Protein AF-A0A2S8BFL8-F1 (afdb_monomer_lite)

InterPro domains:
  IPR036188 FAD/NAD(P)-binding domain superfamily [G3DSA:3.50.50.60] (1-133)

Radius of gyration: 18.12 Å; chains: 1; bounding box: 44×28×57 Å

Structure (mmCIF, N/CA/C/O backbone):
data_AF-A0A2S8BFL8-F1
#
_entry.id   AF-A0A2S8BFL8-F1
#
loop_
_atom_site.group_PDB
_atom_site.id
_atom_site.type_symbol
_atom_site.label_atom_id
_atom_site.label_alt_id
_atom_site.label_comp_id
_atom_site.label_asym_id
_atom_site.label_entity_id
_atom_site.label_seq_id
_atom_site.pdbx_PDB_ins_code
_atom_site.Cartn_x
_atom_site.Cartn_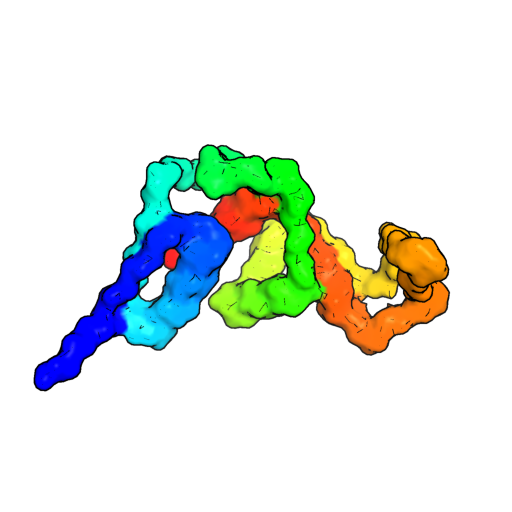y
_atom_site.Cartn_z
_atom_site.occupancy
_atom_site.B_iso_or_equiv
_atom_site.auth_seq_id
_atom_site.auth_comp_id
_atom_site.auth_asym_id
_atom_site.auth_atom_id
_atom_site.pdbx_PDB_model_num
ATOM 1 N N . MET A 1 1 ? -2.848 8.640 37.934 1.00 42.94 1 MET A N 1
ATOM 2 C CA . MET A 1 1 ? -3.805 8.110 36.942 1.00 42.94 1 MET A CA 1
ATOM 3 C C . MET A 1 1 ? -3.150 8.246 35.585 1.00 42.94 1 MET A C 1
ATOM 5 O O . MET A 1 1 ? -3.049 9.357 35.091 1.00 42.94 1 MET A O 1
ATOM 9 N N . THR A 1 2 ? -2.588 7.168 35.050 1.00 48.72 2 THR A N 1
ATOM 10 C CA . THR A 1 2 ? -2.098 7.144 33.670 1.00 48.72 2 THR A CA 1
ATOM 11 C C . THR A 1 2 ? -3.320 7.121 32.763 1.00 48.72 2 THR A C 1
ATOM 13 O O . THR A 1 2 ? -4.152 6.221 32.883 1.00 48.72 2 THR A O 1
ATOM 16 N N . GLU A 1 3 ? -3.486 8.143 31.922 1.00 59.31 3 GLU A N 1
ATOM 17 C CA . GLU A 1 3 ? -4.494 8.097 30.867 1.00 59.31 3 GLU A CA 1
ATOM 18 C C . GLU A 1 3 ? -4.270 6.822 30.060 1.00 59.31 3 GLU A C 1
ATOM 20 O O . GLU A 1 3 ? -3.169 6.508 29.609 1.00 59.31 3 GLU A O 1
ATOM 25 N N . SER A 1 4 ? -5.320 6.023 29.981 1.00 61.78 4 SER A N 1
ATOM 26 C CA . SER A 1 4 ? -5.283 4.733 29.328 1.00 61.78 4 SER A CA 1
ATOM 27 C C . SER A 1 4 ? -5.263 4.993 27.823 1.00 61.78 4 SER A C 1
ATOM 29 O O . SER A 1 4 ? -6.283 5.385 27.259 1.00 61.78 4 SER A O 1
ATOM 31 N N . HIS A 1 5 ? -4.106 4.816 27.180 1.00 73.06 5 HIS A N 1
ATOM 32 C CA . HIS A 1 5 ? -3.909 4.902 25.726 1.00 73.06 5 HIS A CA 1
ATOM 33 C C . HIS A 1 5 ? -4.655 3.754 25.001 1.00 73.06 5 HIS A C 1
ATOM 35 O O . HIS A 1 5 ? -4.056 2.900 24.361 1.00 73.06 5 HIS A O 1
ATOM 41 N N . GLN A 1 6 ? -5.982 3.684 25.147 1.00 91.56 6 GLN A N 1
ATOM 42 C CA . GLN A 1 6 ? -6.829 2.584 24.656 1.00 91.56 6 GLN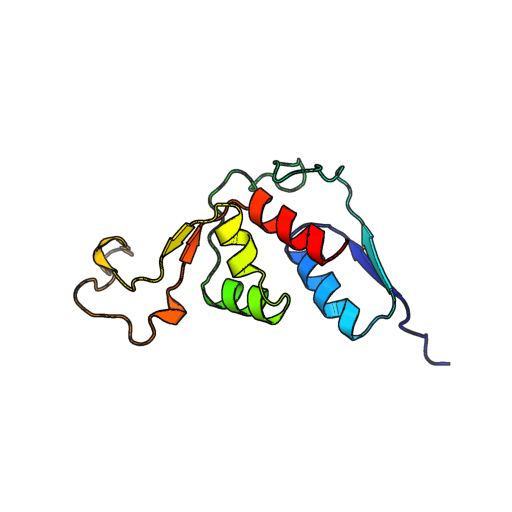 A CA 1
ATOM 43 C C . GLN A 1 6 ? -7.272 2.778 23.209 1.00 91.56 6 GLN A C 1
ATOM 45 O O . GLN A 1 6 ? -7.685 1.827 22.545 1.00 91.56 6 GLN A O 1
ATOM 50 N N . HIS A 1 7 ? -7.237 4.019 22.726 1.00 95.56 7 HIS A N 1
ATOM 51 C CA . HIS A 1 7 ? -7.811 4.388 21.443 1.00 95.56 7 HIS A CA 1
ATOM 52 C C . HIS A 1 7 ? -6.958 5.443 20.749 1.00 95.56 7 HIS A C 1
ATOM 54 O O . HIS A 1 7 ? -6.694 6.501 21.314 1.00 95.56 7 HIS A O 1
ATOM 60 N N . ALA A 1 8 ? -6.559 5.156 19.513 1.00 96.62 8 ALA A N 1
ATOM 61 C CA . ALA A 1 8 ? -5.955 6.126 18.613 1.00 96.62 8 ALA A CA 1
ATOM 62 C C . ALA A 1 8 ? -6.921 6.495 17.479 1.00 96.62 8 ALA A C 1
ATOM 64 O O . ALA A 1 8 ? -7.694 5.667 16.991 1.00 96.62 8 ALA A O 1
ATOM 65 N N . VAL A 1 9 ? -6.847 7.744 17.023 1.00 97.25 9 VAL A N 1
ATOM 66 C CA . VAL A 1 9 ? -7.606 8.238 15.870 1.00 97.25 9 VAL A CA 1
ATOM 67 C C . VAL A 1 9 ? -6.624 8.698 14.801 1.00 97.25 9 VAL A C 1
ATOM 69 O O . VAL A 1 9 ? -5.727 9.491 15.078 1.00 97.25 9 VAL A O 1
ATOM 72 N N . VAL A 1 10 ? -6.805 8.212 13.575 1.00 97.94 10 VAL A N 1
ATOM 73 C CA . VAL A 1 10 ? -6.019 8.611 12.404 1.00 97.94 10 VAL A CA 1
ATOM 74 C C . VAL A 1 10 ? -6.930 9.346 11.431 1.00 97.94 10 VAL A C 1
ATOM 76 O O . VAL A 1 10 ? -7.958 8.823 10.997 1.00 97.94 10 VAL A O 1
ATOM 79 N N . LEU A 1 11 ? -6.544 10.571 11.081 1.00 97.38 11 LEU A N 1
ATOM 80 C CA . LEU A 1 11 ? -7.273 11.406 10.133 1.00 97.38 11 LEU A CA 1
ATOM 81 C C . LEU A 1 11 ? -6.680 11.226 8.729 1.00 97.38 11 LEU A C 1
ATOM 83 O O . LEU A 1 11 ? -5.567 11.667 8.449 1.00 97.38 11 LEU A O 1
ATOM 87 N N . GLY A 1 12 ? -7.444 10.586 7.849 1.00 94.75 12 GLY A N 1
ATOM 88 C CA . GLY A 1 12 ? -7.100 10.262 6.468 1.00 94.75 12 GLY A CA 1
ATOM 89 C C . GLY A 1 12 ? -6.963 8.756 6.246 1.00 94.75 12 GLY A C 1
ATOM 90 O O . GLY A 1 12 ? -6.209 8.085 6.942 1.00 94.75 12 GLY A O 1
ATOM 91 N N . ALA A 1 13 ? -7.642 8.229 5.223 1.00 94.44 13 ALA A N 1
ATOM 92 C CA . ALA A 1 13 ? -7.571 6.819 4.820 1.00 94.44 13 ALA A CA 1
ATOM 93 C C . ALA A 1 13 ? -6.753 6.618 3.534 1.00 94.44 13 ALA A C 1
ATOM 95 O O . ALA A 1 13 ? -7.027 5.723 2.739 1.00 94.44 13 ALA A O 1
ATOM 96 N N . GLY A 1 14 ? -5.772 7.492 3.294 1.00 92.81 14 GLY A N 1
ATOM 97 C CA . GLY A 1 14 ? -4.757 7.279 2.262 1.00 92.81 14 GLY A CA 1
ATOM 98 C C . GLY A 1 14 ? -3.612 6.394 2.764 1.00 92.81 14 GLY A C 1
ATOM 99 O O . GLY A 1 14 ? -3.557 6.079 3.948 1.00 92.81 14 GLY A O 1
ATOM 100 N N . MET A 1 15 ? -2.639 6.066 1.905 1.00 93.12 15 MET A N 1
ATOM 101 C CA . MET A 1 15 ? -1.483 5.218 2.283 1.00 93.12 15 MET A CA 1
ATOM 102 C C . MET A 1 15 ? -0.833 5.567 3.627 1.00 93.12 15 MET A C 1
ATOM 104 O O . MET A 1 15 ? -0.602 4.676 4.431 1.00 93.12 15 MET A O 1
ATOM 108 N N . ALA A 1 16 ? -0.547 6.848 3.890 1.00 93.94 16 ALA A N 1
ATOM 109 C CA . ALA A 1 16 ? 0.091 7.245 5.145 1.00 93.94 16 ALA A CA 1
ATOM 110 C C . ALA A 1 16 ? -0.793 6.927 6.360 1.00 93.94 16 ALA A C 1
ATOM 112 O O . ALA A 1 16 ? -0.298 6.410 7.353 1.00 93.94 16 ALA A O 1
ATOM 113 N N . GLY A 1 17 ? -2.099 7.185 6.265 1.00 96.25 17 GLY A N 1
ATOM 114 C CA . GLY A 1 17 ? -3.041 6.895 7.342 1.00 96.25 17 GLY A CA 1
ATOM 115 C C . GLY A 1 17 ? -3.283 5.399 7.537 1.00 96.25 17 GLY A C 1
ATOM 116 O O . GLY A 1 17 ? -3.326 4.935 8.671 1.00 96.25 17 GLY A O 1
ATOM 117 N N . LEU A 1 18 ? -3.350 4.626 6.450 1.00 96.31 18 LEU A N 1
ATOM 118 C CA . LEU A 1 18 ? -3.456 3.164 6.507 1.00 96.31 18 LEU A CA 1
ATOM 119 C C . LEU A 1 18 ? -2.227 2.535 7.178 1.00 96.31 18 LEU A C 1
ATOM 121 O O . LEU A 1 18 ? -2.371 1.697 8.066 1.00 96.31 18 LEU A O 1
ATOM 125 N N . LEU A 1 19 ? -1.022 2.980 6.809 1.00 96.56 19 LEU A N 1
ATOM 126 C CA . LEU A 1 19 ? 0.221 2.505 7.423 1.00 96.56 19 LEU A CA 1
ATOM 127 C C . LEU A 1 19 ? 0.358 2.966 8.876 1.00 96.56 19 LEU A C 1
ATOM 129 O O . LEU A 1 19 ? 0.743 2.173 9.731 1.00 96.56 19 LEU A O 1
ATOM 133 N N . ALA A 1 20 ? -0.014 4.214 9.176 1.00 97.44 20 ALA A N 1
ATOM 134 C CA . ALA A 1 20 ? -0.040 4.713 10.547 1.00 97.44 20 ALA A CA 1
ATOM 135 C C . ALA A 1 20 ? -1.002 3.898 11.417 1.00 97.44 20 ALA A C 1
ATOM 137 O O . ALA A 1 20 ? -0.651 3.542 12.535 1.00 97.44 20 ALA A O 1
ATOM 138 N N . ALA A 1 21 ? -2.186 3.551 10.911 1.00 97.12 21 ALA A N 1
ATOM 139 C CA . ALA A 1 21 ? -3.132 2.733 11.655 1.00 97.12 21 ALA A CA 1
ATOM 140 C C . ALA A 1 21 ? -2.643 1.308 11.891 1.00 97.12 21 ALA A C 1
ATOM 142 O O . ALA A 1 21 ? -2.801 0.809 13.003 1.00 97.12 21 ALA A O 1
ATOM 143 N N . ARG A 1 22 ? -1.998 0.685 10.898 1.00 96.69 22 ARG A N 1
ATOM 144 C CA . ARG A 1 22 ? -1.344 -0.615 11.086 1.00 96.69 22 ARG A CA 1
ATOM 145 C C . ARG A 1 22 ? -0.236 -0.550 12.136 1.00 96.69 22 ARG A C 1
ATOM 147 O O . ARG A 1 22 ? -0.132 -1.466 12.938 1.00 96.69 22 ARG A O 1
ATOM 154 N N . ALA A 1 23 ? 0.582 0.499 12.155 1.00 96.06 23 ALA A N 1
ATOM 155 C CA . ALA A 1 23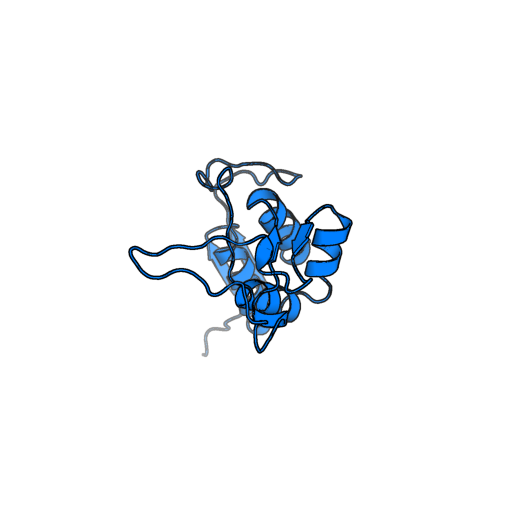 ? 1.611 0.649 13.184 1.00 96.06 23 ALA A CA 1
ATOM 156 C C . ALA A 1 23 ? 0.988 0.887 14.573 1.00 96.06 23 ALA A C 1
ATOM 158 O O . ALA A 1 23 ? 1.360 0.249 15.553 1.00 96.06 23 ALA A O 1
ATOM 159 N N . LEU A 1 24 ? -0.017 1.765 14.662 1.00 96.19 24 LEU A N 1
ATOM 160 C CA . LEU A 1 24 ? -0.704 2.074 15.917 1.00 96.19 24 LEU A CA 1
ATOM 161 C C . LEU A 1 24 ? -1.456 0.870 16.491 1.00 96.19 24 LEU A C 1
ATOM 163 O O . LEU A 1 24 ? -1.545 0.761 17.711 1.00 96.19 24 LEU A O 1
ATOM 167 N N . SER A 1 25 ? -1.954 -0.052 15.661 1.00 94.69 25 SER A N 1
ATOM 168 C CA . SER A 1 25 ? -2.662 -1.244 16.145 1.00 94.69 25 SER A CA 1
ATOM 169 C C . SER A 1 25 ? -1.781 -2.198 16.960 1.00 94.69 25 SER A C 1
ATOM 171 O O . SER A 1 25 ? -2.307 -3.081 17.625 1.00 94.69 25 SER A O 1
ATOM 173 N N . GLU A 1 26 ? -0.455 -2.036 16.935 1.00 93.81 26 GLU A N 1
ATOM 174 C CA . GLU A 1 26 ? 0.470 -2.807 17.782 1.00 93.81 26 GLU A CA 1
ATOM 175 C C . GLU A 1 26 ? 0.492 -2.310 19.232 1.00 93.81 26 GLU A C 1
ATOM 177 O O . GLU A 1 26 ? 0.860 -3.050 20.139 1.00 93.81 26 GLU A O 1
ATOM 182 N N . SER A 1 27 ? 0.108 -1.050 19.455 1.00 94.12 27 SER A N 1
ATOM 183 C CA . SER A 1 27 ? 0.151 -0.391 20.769 1.00 94.12 27 SER A CA 1
ATOM 184 C C . SER A 1 27 ? -1.233 -0.017 21.302 1.00 94.12 27 SER A C 1
ATOM 186 O O . SER A 1 27 ? -1.418 0.076 22.513 1.00 94.12 27 SER A O 1
ATOM 188 N N . TYR A 1 28 ? -2.204 0.207 20.412 1.00 95.19 28 TYR A N 1
ATOM 189 C CA . TYR A 1 28 ? -3.552 0.656 20.745 1.00 95.19 28 TYR A CA 1
ATOM 190 C C . TYR A 1 28 ? -4.576 -0.445 20.435 1.00 95.19 28 TYR A C 1
ATOM 192 O O . TYR A 1 28 ? -4.719 -0.821 19.270 1.00 95.19 28 TYR A O 1
ATOM 200 N N . PRO A 1 29 ? -5.357 -0.905 21.432 1.00 93.56 29 PRO A N 1
ATOM 201 C CA . PRO A 1 29 ? -6.415 -1.902 21.235 1.00 93.56 29 PRO A CA 1
ATOM 202 C C . PRO A 1 29 ? -7.486 -1.481 20.225 1.00 93.56 29 PRO A C 1
ATOM 204 O O . PRO A 1 29 ? -8.122 -2.323 19.594 1.00 93.56 29 PRO A O 1
ATOM 207 N N . ARG A 1 30 ? -7.709 -0.171 20.075 1.00 95.06 30 ARG A N 1
ATOM 208 C CA . ARG A 1 30 ? -8.635 0.394 19.098 1.00 95.06 30 ARG A CA 1
ATOM 209 C C . ARG A 1 30 ? -7.937 1.469 18.277 1.00 95.06 30 ARG A C 1
ATOM 211 O O . ARG A 1 30 ? -7.355 2.400 18.829 1.00 95.06 30 ARG A O 1
ATOM 218 N N . VAL A 1 31 ? -8.093 1.404 16.959 1.00 96.81 31 VAL A N 1
ATOM 219 C CA . VAL A 1 31 ? -7.700 2.479 16.041 1.00 96.81 31 VAL A CA 1
ATOM 220 C C . VAL A 1 31 ? -8.902 2.844 15.177 1.00 96.81 31 VAL A C 1
ATOM 222 O O . VAL A 1 31 ? -9.553 1.971 14.610 1.00 96.81 31 VAL A O 1
ATOM 225 N N . THR A 1 32 ? -9.237 4.130 15.091 1.00 96.38 32 THR A N 1
ATOM 226 C CA . THR A 1 32 ? -10.304 4.619 14.206 1.00 96.38 32 THR A CA 1
ATOM 227 C C . THR A 1 32 ? -9.711 5.452 13.085 1.00 96.38 32 THR A C 1
ATOM 229 O O . THR A 1 32 ? -9.077 6.475 13.335 1.00 96.38 32 THR A O 1
ATOM 232 N N . LEU A 1 33 ? -9.955 5.020 11.849 1.00 95.88 33 LEU A N 1
ATOM 233 C CA . LEU A 1 33 ? -9.656 5.786 10.647 1.00 95.88 33 LEU A CA 1
ATOM 234 C C . LEU A 1 33 ? -10.841 6.682 10.296 1.00 95.88 33 LEU A C 1
ATOM 236 O O . LEU A 1 33 ? -11.965 6.199 10.172 1.00 95.88 33 LEU A O 1
ATOM 240 N N . VAL A 1 34 ? -10.588 7.971 10.094 1.00 96.31 34 VAL A N 1
ATOM 241 C CA . VAL A 1 34 ? -11.603 8.930 9.644 1.00 96.31 34 VAL A CA 1
ATOM 242 C C . VAL A 1 34 ? -11.188 9.478 8.290 1.00 96.31 34 VAL A C 1
ATOM 244 O O . VAL A 1 34 ? -10.112 10.049 8.156 1.00 96.31 34 VAL A O 1
ATOM 247 N N . GLU A 1 35 ? -12.039 9.334 7.281 1.00 94.38 35 GLU A N 1
ATOM 248 C CA . GLU A 1 35 ? -11.809 9.870 5.941 1.00 94.38 35 GLU A CA 1
ATOM 249 C C . GLU A 1 35 ? -12.952 10.802 5.553 1.00 94.38 35 GLU A C 1
ATOM 251 O O . GLU A 1 35 ? -14.115 10.551 5.859 1.00 94.38 35 GLU A O 1
ATOM 256 N N . ARG A 1 36 ? -12.600 11.904 4.892 1.00 94.81 36 ARG A N 1
ATOM 257 C CA . ARG A 1 36 ? -13.560 12.907 4.434 1.00 94.81 36 ARG A CA 1
ATOM 258 C C . ARG A 1 36 ? -14.289 12.442 3.177 1.00 94.81 36 ARG A C 1
ATOM 260 O O . ARG A 1 36 ? -15.438 12.816 2.960 1.00 94.81 36 ARG A O 1
ATOM 267 N N . ASP A 1 37 ? -13.597 11.722 2.303 1.00 93.81 37 ASP A N 1
ATOM 268 C CA . ASP A 1 37 ? -14.195 11.196 1.081 1.00 93.81 37 ASP A CA 1
ATOM 269 C C . ASP A 1 37 ? -14.978 9.902 1.325 1.00 93.81 37 ASP A C 1
ATOM 271 O O . ASP A 1 37 ? -14.614 9.071 2.154 1.00 93.81 37 ASP A O 1
ATOM 275 N N . THR A 1 38 ? -15.998 9.669 0.499 1.00 93.06 38 THR A N 1
ATOM 276 C CA . THR A 1 38 ? -16.581 8.335 0.363 1.00 93.06 38 THR A CA 1
ATOM 277 C C . THR A 1 38 ? -15.552 7.401 -0.264 1.00 93.06 38 THR A C 1
ATOM 279 O O . THR A 1 38 ? -15.040 7.648 -1.359 1.00 93.06 38 THR A O 1
ATOM 282 N N . LEU A 1 39 ? -15.242 6.323 0.446 1.00 92.06 39 LEU A N 1
ATOM 283 C CA . LEU A 1 39 ? -14.279 5.327 0.008 1.00 92.06 39 LEU A CA 1
ATOM 284 C C . LEU A 1 39 ? -14.907 4.435 -1.080 1.00 92.06 39 LEU A C 1
ATOM 286 O O . LEU A 1 39 ? -15.945 3.824 -0.827 1.00 92.06 39 LEU A O 1
ATOM 290 N N . PRO A 1 40 ? -14.319 4.353 -2.291 1.00 92.19 40 PRO A N 1
ATOM 291 C CA . PRO A 1 40 ? -14.885 3.555 -3.378 1.00 92.19 40 PRO A CA 1
ATOM 292 C C . PRO A 1 40 ? -14.809 2.064 -3.048 1.00 92.19 40 PRO A C 1
ATOM 294 O O . PRO A 1 40 ? -13.860 1.635 -2.402 1.00 92.19 40 PRO A O 1
ATOM 297 N N . THR A 1 41 ? -15.745 1.254 -3.539 1.00 93.00 41 THR A N 1
ATOM 298 C CA . THR A 1 41 ? -15.760 -0.208 -3.320 1.00 93.00 41 THR A CA 1
ATOM 299 C C . THR A 1 41 ? -14.710 -0.972 -4.135 1.00 93.00 41 THR A C 1
ATOM 301 O O . THR A 1 41 ? -14.554 -2.171 -3.940 1.00 93.00 41 THR A O 1
ATOM 304 N N . GLY A 1 42 ? -13.970 -0.288 -5.012 1.00 94.00 42 GLY A N 1
ATOM 305 C CA . GLY A 1 42 ? -12.896 -0.849 -5.835 1.00 94.00 42 GLY A CA 1
ATOM 306 C C . GLY A 1 42 ? -11.689 0.092 -5.958 1.00 94.00 42 GLY A C 1
ATOM 307 O O . GLY A 1 42 ? -11.693 1.178 -5.363 1.00 94.00 42 GLY A O 1
ATOM 308 N N . PRO A 1 43 ? -10.666 -0.287 -6.749 1.00 93.19 43 PRO A N 1
ATOM 309 C CA . PRO A 1 43 ? -9.433 0.478 -6.958 1.00 93.19 43 PRO A CA 1
ATOM 310 C C . PRO A 1 43 ? -9.655 1.690 -7.876 1.00 93.19 43 PRO A C 1
ATOM 312 O O . PRO A 1 43 ? -9.133 1.780 -8.985 1.00 93.19 43 PRO A O 1
ATOM 315 N N . MET A 1 44 ? -10.472 2.639 -7.418 1.00 92.75 44 MET A N 1
ATOM 316 C CA . MET A 1 44 ? -10.906 3.800 -8.192 1.00 92.75 44 MET A CA 1
ATOM 317 C C . MET A 1 44 ? -10.323 5.103 -7.650 1.00 92.75 44 MET A C 1
ATOM 319 O O . MET A 1 44 ? -10.054 5.260 -6.459 1.00 92.75 44 MET A O 1
ATOM 323 N N . HIS A 1 45 ? -10.159 6.073 -8.547 1.00 91.44 45 HIS A N 1
ATOM 324 C CA . HIS A 1 45 ? -9.773 7.427 -8.174 1.00 91.44 45 HIS A CA 1
ATOM 325 C C . HIS A 1 45 ? -10.820 8.079 -7.256 1.00 91.44 45 HIS A C 1
ATOM 327 O O . HIS A 1 45 ? -12.023 7.903 -7.443 1.00 91.44 45 HIS A O 1
ATOM 333 N N . ARG A 1 46 ? -10.349 8.896 -6.308 1.00 92.38 46 ARG A N 1
ATOM 334 C CA . ARG A 1 46 ? -11.177 9.717 -5.418 1.00 92.38 46 ARG A CA 1
ATOM 335 C C . ARG A 1 46 ? -10.588 11.116 -5.265 1.00 92.38 46 ARG A C 1
ATOM 337 O O . ARG A 1 46 ? -9.377 11.304 -5.382 1.00 92.38 46 ARG A O 1
ATOM 344 N N . ARG A 1 47 ? -11.450 12.083 -4.947 1.00 91.56 47 ARG A N 1
ATOM 345 C CA . ARG A 1 47 ? -11.130 13.519 -4.873 1.00 91.56 47 ARG A CA 1
ATOM 346 C C . ARG A 1 47 ? -9.928 13.840 -3.974 1.00 91.56 47 ARG A C 1
ATOM 348 O O . ARG A 1 47 ? -9.119 14.690 -4.324 1.00 91.56 47 ARG A O 1
ATOM 355 N N . GLY A 1 48 ? -9.802 13.176 -2.830 1.00 89.31 48 GLY A N 1
ATOM 356 C CA . GLY A 1 48 ? -8.736 13.368 -1.844 1.00 89.31 48 GLY A CA 1
ATOM 357 C C . GLY A 1 48 ? -7.371 12.840 -2.275 1.00 89.31 48 GLY A C 1
ATOM 358 O O . GLY A 1 48 ? -6.392 13.071 -1.573 1.00 89.31 48 GLY A O 1
ATOM 359 N N . ILE A 1 49 ? -7.280 12.181 -3.436 1.00 88.19 49 ILE A N 1
ATOM 360 C CA . ILE A 1 49 ? -6.023 11.723 -4.037 1.00 88.19 49 ILE A CA 1
ATOM 361 C C . ILE A 1 49 ? -5.952 12.235 -5.478 1.00 88.19 49 ILE A C 1
ATOM 363 O O . ILE A 1 49 ? -6.030 11.442 -6.422 1.00 88.19 49 ILE A O 1
ATOM 367 N N . PRO A 1 50 ? -5.780 13.554 -5.684 1.00 85.06 50 PRO A N 1
ATOM 368 C CA . PRO A 1 50 ? -5.746 14.144 -7.024 1.00 85.06 50 PRO A CA 1
ATOM 369 C C . PRO A 1 50 ? -4.659 13.504 -7.902 1.00 85.06 50 PRO A C 1
ATOM 371 O O . PRO A 1 50 ? -4.884 13.240 -9.078 1.00 85.06 50 PRO A O 1
ATOM 374 N N . GLN A 1 51 ? -3.524 13.135 -7.298 1.00 83.88 51 GLN A N 1
ATOM 375 C CA . GLN A 1 51 ? -2.397 12.486 -7.977 1.00 83.88 51 GLN A CA 1
ATOM 376 C C . GLN A 1 51 ? -2.579 10.971 -8.175 1.00 83.88 51 GLN A C 1
ATOM 378 O O . GLN A 1 51 ? -1.677 10.299 -8.660 1.00 83.88 51 GLN A O 1
ATOM 383 N N . GLY A 1 52 ? -3.733 10.400 -7.816 1.00 83.94 52 GLY A N 1
ATOM 384 C CA . GLY A 1 52 ? -3.966 8.954 -7.894 1.00 83.94 52 GLY A CA 1
ATOM 385 C C . GLY A 1 52 ? -3.956 8.408 -9.324 1.00 83.94 52 GLY A C 1
ATOM 386 O O . GLY A 1 52 ? -3.794 7.212 -9.521 1.00 83.94 52 GLY A O 1
ATOM 387 N N . ARG A 1 53 ? -4.112 9.276 -10.328 1.00 84.25 53 ARG A N 1
ATOM 388 C CA . ARG A 1 53 ? -4.045 8.903 -11.749 1.00 84.25 53 ARG A CA 1
ATOM 389 C C . ARG A 1 53 ? -2.626 8.971 -12.320 1.00 84.25 53 ARG A C 1
ATOM 391 O O . ARG A 1 53 ? -2.433 8.617 -13.476 1.00 84.25 53 ARG A O 1
ATOM 398 N N . HIS A 1 54 ? -1.659 9.465 -11.550 1.00 82.75 54 HIS A N 1
ATOM 399 C CA . HIS A 1 54 ? -0.267 9.558 -11.976 1.00 82.75 54 HIS A CA 1
ATOM 400 C C . HIS A 1 54 ? 0.501 8.288 -11.615 1.00 82.75 54 HIS A C 1
ATOM 402 O O . HIS A 1 54 ? 0.056 7.486 -10.790 1.00 82.75 54 HIS A O 1
ATOM 408 N N . LEU A 1 55 ? 1.675 8.128 -12.230 1.00 79.00 55 LEU A N 1
ATOM 409 C CA . LEU A 1 55 ? 2.605 7.061 -11.885 1.00 79.00 55 LEU A CA 1
ATOM 410 C C . LEU A 1 55 ? 2.876 7.079 -10.377 1.00 79.00 55 LEU A C 1
ATOM 412 O O . LEU A 1 55 ? 3.327 8.088 -9.831 1.00 79.00 55 LEU A O 1
ATOM 416 N N . HIS A 1 56 ? 2.640 5.948 -9.718 1.00 82.81 56 HIS A N 1
ATOM 417 C CA . HIS A 1 56 ? 3.020 5.771 -8.329 1.00 82.81 56 HIS A CA 1
ATOM 418 C C . HIS A 1 56 ? 4.325 4.992 -8.252 1.00 82.81 56 HIS A C 1
ATOM 420 O O . HIS A 1 56 ? 4.329 3.768 -8.192 1.00 82.81 56 HIS A O 1
ATOM 426 N N . SER A 1 57 ? 5.439 5.719 -8.280 1.00 83.00 57 SER A N 1
ATOM 427 C CA . SER A 1 57 ? 6.738 5.109 -8.022 1.00 83.00 57 SER A CA 1
ATOM 428 C C . SER A 1 57 ? 6.943 4.975 -6.515 1.00 83.00 57 SER A C 1
ATOM 430 O O . SER A 1 57 ? 6.819 5.956 -5.776 1.00 83.00 57 SER A O 1
ATOM 432 N N . MET A 1 58 ? 7.240 3.761 -6.065 1.00 88.19 58 MET A N 1
ATOM 433 C CA . MET A 1 58 ? 7.628 3.455 -4.693 1.00 88.19 58 MET A CA 1
ATOM 434 C C . MET A 1 58 ? 8.987 2.760 -4.725 1.00 88.19 58 MET A C 1
ATOM 436 O O . MET A 1 58 ? 9.224 1.890 -5.561 1.00 88.19 58 MET A O 1
ATOM 440 N N . LEU A 1 59 ? 9.880 3.169 -3.822 1.00 89.50 59 LEU A N 1
ATOM 441 C CA . LEU A 1 59 ? 11.202 2.561 -3.684 1.00 89.50 59 LEU A CA 1
ATOM 442 C C . LEU A 1 59 ? 11.071 1.091 -3.271 1.00 89.50 59 LEU A C 1
ATOM 444 O O . LEU A 1 59 ? 10.189 0.757 -2.482 1.00 89.50 59 LEU A O 1
ATOM 448 N N . SER A 1 60 ? 11.998 0.241 -3.717 1.00 89.56 60 SER A N 1
ATOM 449 C CA . SER A 1 60 ? 12.023 -1.201 -3.421 1.00 89.56 60 SER A CA 1
ATOM 450 C C . SER A 1 60 ? 11.907 -1.499 -1.923 1.00 89.56 60 SER A C 1
ATOM 452 O O . SER A 1 60 ? 11.142 -2.369 -1.519 1.00 89.56 60 SER A O 1
ATOM 454 N N . ARG A 1 61 ? 12.577 -0.707 -1.068 1.00 91.75 61 ARG A N 1
ATOM 455 C CA . ARG A 1 61 ? 12.465 -0.857 0.393 1.00 91.75 61 ARG A CA 1
ATOM 456 C C . ARG A 1 61 ? 11.044 -0.609 0.910 1.00 91.75 61 ARG A C 1
ATOM 458 O O . ARG A 1 61 ? 10.637 -1.245 1.870 1.00 91.75 61 ARG A O 1
ATOM 465 N N . GLY A 1 62 ? 10.285 0.284 0.277 1.00 92.94 62 GLY A N 1
ATOM 466 C CA . GLY A 1 62 ? 8.879 0.510 0.614 1.00 92.94 62 GLY A CA 1
ATOM 467 C C . GLY A 1 62 ? 8.032 -0.742 0.391 1.00 92.94 62 GLY A C 1
ATOM 468 O O . GLY A 1 62 ? 7.262 -1.107 1.270 1.00 92.94 62 GLY A O 1
ATOM 469 N N . TRP A 1 63 ? 8.240 -1.445 -0.726 1.00 93.12 63 TRP A N 1
ATOM 470 C CA . TRP A 1 63 ? 7.573 -2.720 -1.009 1.00 93.12 63 TRP A CA 1
ATOM 471 C C . TRP A 1 63 ? 7.938 -3.808 0.002 1.00 93.12 63 TRP A C 1
ATOM 473 O O . TRP A 1 63 ? 7.051 -4.491 0.502 1.00 93.12 63 TRP A O 1
ATOM 483 N N . GLN A 1 64 ? 9.218 -3.915 0.366 1.00 92.81 64 GLN A N 1
ATOM 484 C CA . GLN A 1 64 ? 9.672 -4.852 1.400 1.00 92.81 64 GLN A CA 1
ATOM 485 C C . GLN A 1 64 ? 9.003 -4.570 2.753 1.00 92.81 64 GLN A C 1
ATOM 487 O O . GLN A 1 64 ? 8.520 -5.487 3.404 1.00 92.81 64 GLN A O 1
ATOM 492 N N . VAL A 1 65 ? 8.907 -3.298 3.152 1.00 94.75 65 VAL A N 1
ATOM 493 C CA . VAL A 1 65 ? 8.225 -2.909 4.398 1.00 94.75 65 VAL A CA 1
ATOM 494 C C . VAL A 1 65 ? 6.724 -3.209 4.340 1.00 94.75 65 VAL A C 1
ATOM 496 O O . VAL A 1 65 ? 6.145 -3.596 5.351 1.00 94.75 65 VAL A O 1
ATOM 499 N N . LEU A 1 66 ? 6.074 -3.056 3.182 1.00 95.56 66 LEU A N 1
ATOM 500 C CA . LEU A 1 66 ? 4.669 -3.447 3.028 1.00 95.56 66 LEU A CA 1
ATOM 501 C C . LEU A 1 66 ? 4.473 -4.950 3.243 1.00 95.56 66 LEU A C 1
ATOM 503 O O . LEU A 1 66 ? 3.537 -5.329 3.937 1.00 95.56 66 LEU A O 1
ATOM 507 N N . GLU A 1 67 ? 5.365 -5.777 2.703 1.00 95.75 67 GLU A N 1
ATOM 508 C CA . GLU A 1 67 ? 5.338 -7.229 2.900 1.00 95.75 67 GLU A CA 1
ATOM 509 C C . GLU A 1 67 ? 5.612 -7.621 4.361 1.00 95.75 67 GLU A C 1
ATOM 511 O O . GLU A 1 67 ? 4.911 -8.459 4.919 1.00 95.75 67 GLU A O 1
ATOM 516 N N . GLU A 1 68 ? 6.566 -6.955 5.024 1.00 95.69 68 GLU A N 1
ATOM 517 C CA . GLU A 1 68 ? 6.843 -7.143 6.457 1.00 95.69 68 GLU A CA 1
ATOM 518 C C . GLU A 1 68 ? 5.613 -6.793 7.325 1.00 95.69 68 GLU A C 1
ATOM 520 O O . GLU A 1 68 ? 5.276 -7.516 8.265 1.00 95.69 68 GLU A O 1
ATOM 525 N N . LEU A 1 69 ? 4.916 -5.693 7.013 1.00 95.50 69 LEU A N 1
ATOM 526 C CA . LEU A 1 69 ? 3.739 -5.237 7.767 1.00 95.50 69 LEU A CA 1
ATOM 527 C C . LEU A 1 69 ? 2.472 -6.049 7.471 1.00 95.50 69 LEU A C 1
ATOM 529 O O . LEU A 1 69 ? 1.599 -6.160 8.344 1.00 95.50 69 LEU A O 1
ATOM 533 N N . PHE A 1 70 ? 2.363 -6.579 6.253 1.00 96.19 70 PHE A N 1
ATOM 534 C CA . PHE A 1 70 ? 1.219 -7.324 5.742 1.00 96.19 70 PHE A CA 1
ATOM 535 C C . PHE A 1 70 ? 1.698 -8.566 4.970 1.00 96.19 70 PHE A C 1
ATOM 537 O O . PHE A 1 70 ? 1.718 -8.543 3.744 1.00 96.19 70 PHE A O 1
ATOM 544 N N . PRO A 1 71 ? 2.024 -9.677 5.649 1.00 96.81 71 PRO A N 1
ATOM 545 C CA . PRO A 1 71 ? 2.531 -10.875 4.979 1.00 96.81 71 PRO A CA 1
ATOM 546 C C . PRO A 1 71 ? 1.606 -11.394 3.865 1.00 96.81 71 PRO A C 1
ATOM 548 O O . PRO A 1 71 ? 0.385 -11.468 4.042 1.00 96.81 71 PRO A O 1
ATOM 551 N N . GLY A 1 72 ? 2.176 -11.742 2.713 1.00 97.06 72 GLY A N 1
ATOM 552 C CA . GLY A 1 72 ? 1.480 -12.165 1.497 1.00 97.06 72 GLY A CA 1
ATOM 553 C C . GLY A 1 72 ? 0.806 -11.023 0.733 1.00 97.06 72 GLY A C 1
ATOM 554 O O . GLY A 1 72 ? -0.132 -11.269 -0.025 1.00 97.06 72 GLY A O 1
ATOM 555 N N . PHE A 1 73 ? 1.171 -9.765 0.991 1.00 96.94 73 PHE A N 1
ATOM 556 C CA . PHE A 1 73 ? 0.558 -8.609 0.335 1.00 96.94 73 PHE A CA 1
ATOM 557 C C . PHE A 1 73 ? 1.042 -8.451 -1.098 1.00 96.94 73 PHE A C 1
ATOM 559 O O . PHE A 1 73 ? 0.227 -8.208 -1.985 1.00 96.94 73 PHE A O 1
ATOM 566 N N . LEU A 1 74 ? 2.342 -8.614 -1.342 1.00 95.62 74 LEU A N 1
ATOM 567 C CA . LEU A 1 74 ? 2.893 -8.503 -2.691 1.00 95.62 74 LEU A CA 1
ATOM 568 C C . LEU A 1 74 ? 2.343 -9.601 -3.607 1.00 95.62 74 LEU A C 1
ATOM 570 O O . LEU A 1 74 ? 1.915 -9.296 -4.718 1.00 95.62 74 LEU A O 1
ATOM 574 N N . ASP A 1 75 ? 2.253 -10.835 -3.109 1.00 96.25 75 ASP A N 1
ATOM 575 C CA . ASP A 1 75 ? 1.670 -11.960 -3.849 1.00 96.25 75 ASP A CA 1
ATOM 576 C C . ASP A 1 75 ? 0.203 -11.702 -4.223 1.00 96.25 75 ASP A C 1
ATOM 578 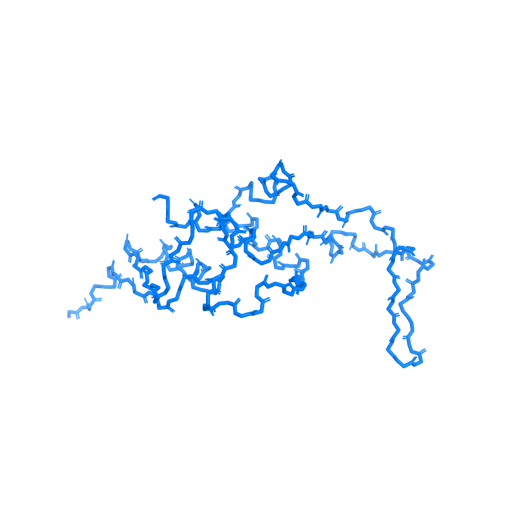O O . ASP A 1 75 ? -0.200 -11.969 -5.356 1.00 96.25 75 ASP A O 1
ATOM 582 N N . GLU A 1 76 ? -0.590 -11.126 -3.308 1.00 97.19 76 GLU A N 1
ATOM 583 C CA . GLU A 1 76 ? -1.973 -10.713 -3.592 1.00 97.19 76 GLU A CA 1
ATOM 584 C C . GLU A 1 76 ? -2.016 -9.670 -4.715 1.00 97.19 76 GLU A C 1
ATOM 586 O O . GLU A 1 76 ? -2.780 -9.821 -5.666 1.00 97.19 76 GLU A O 1
ATOM 591 N N . LEU A 1 77 ? -1.168 -8.635 -4.650 1.00 96.00 77 LEU A N 1
ATOM 592 C CA . LEU A 1 77 ? -1.129 -7.609 -5.693 1.00 96.00 77 LEU A CA 1
ATOM 593 C C . LEU A 1 77 ? -0.812 -8.208 -7.066 1.00 96.00 77 LEU A C 1
ATOM 595 O O . LEU A 1 77 ? -1.429 -7.808 -8.052 1.00 96.00 77 LEU A O 1
ATOM 599 N N . VAL A 1 78 ? 0.146 -9.137 -7.138 1.00 96.38 78 VAL A N 1
ATOM 600 C CA . VAL A 1 78 ? 0.530 -9.806 -8.389 1.00 96.38 78 VAL A CA 1
ATOM 601 C C . VAL A 1 78 ? -0.603 -10.682 -8.910 1.00 96.38 78 VAL A C 1
ATOM 603 O O . VAL A 1 78 ? -0.941 -10.593 -10.092 1.00 96.38 78 VAL A O 1
ATOM 606 N N . ALA A 1 79 ? -1.230 -11.474 -8.038 1.00 97.44 79 ALA A N 1
ATOM 607 C CA . ALA A 1 79 ? -2.378 -12.305 -8.394 1.00 97.44 79 ALA A CA 1
ATOM 608 C C . ALA A 1 79 ? -3.547 -11.473 -8.952 1.00 97.44 79 ALA A C 1
ATOM 610 O O . ALA A 1 79 ? -4.208 -11.899 -9.900 1.00 97.44 79 ALA A O 1
ATOM 611 N N . ASP A 1 80 ? -3.739 -10.261 -8.428 1.00 96.31 80 ASP A N 1
ATOM 612 C CA . ASP A 1 80 ? -4.791 -9.332 -8.846 1.00 96.31 80 ASP A CA 1
ATOM 613 C C . ASP A 1 80 ? -4.368 -8.392 -10.000 1.00 96.31 80 ASP A C 1
ATOM 615 O O . ASP A 1 80 ? -5.126 -7.507 -10.410 1.00 96.31 80 ASP A O 1
ATOM 619 N N . GLY A 1 81 ? -3.180 -8.610 -10.581 1.00 94.69 81 GLY A N 1
ATOM 620 C CA . GLY A 1 81 ? -2.764 -8.034 -11.864 1.00 94.69 81 GLY A CA 1
ATOM 621 C C . GLY A 1 81 ? -1.613 -7.025 -11.819 1.00 94.69 81 GLY A C 1
ATOM 622 O O . GLY A 1 81 ? -1.255 -6.479 -12.870 1.00 94.69 81 GLY A O 1
ATOM 623 N N . ALA A 1 82 ? -1.008 -6.766 -10.655 1.00 93.88 82 ALA A N 1
ATOM 624 C CA . ALA A 1 82 ? 0.222 -5.979 -10.582 1.00 93.88 82 ALA A CA 1
ATOM 625 C C . ALA A 1 82 ? 1.363 -6.684 -11.329 1.00 93.88 82 ALA A C 1
ATOM 627 O O . ALA A 1 82 ? 1.497 -7.904 -11.301 1.00 93.88 82 ALA A O 1
ATOM 628 N N . GLN A 1 83 ? 2.202 -5.896 -11.998 1.00 91.56 83 GLN A N 1
ATOM 629 C CA . GLN A 1 83 ? 3.374 -6.413 -12.704 1.00 91.56 83 GLN A CA 1
ATOM 630 C C . GLN A 1 83 ? 4.615 -6.232 -11.835 1.00 91.56 83 GLN A C 1
ATOM 632 O O . GLN A 1 83 ? 4.723 -5.235 -11.120 1.00 91.56 83 GLN A O 1
ATOM 637 N N . VAL A 1 84 ? 5.570 -7.154 -11.927 1.00 90.44 84 VAL A N 1
ATOM 638 C CA . VAL A 1 84 ? 6.836 -7.081 -11.187 1.00 90.44 84 VAL A CA 1
ATOM 639 C C . VAL A 1 84 ? 7.998 -7.125 -12.165 1.00 90.44 84 VAL A C 1
ATOM 641 O O . VAL A 1 84 ? 7.980 -7.878 -13.135 1.00 90.44 84 VAL A O 1
ATOM 644 N N . ILE A 1 85 ? 8.996 -6.283 -11.919 1.00 87.06 85 ILE A N 1
ATOM 645 C CA . ILE A 1 85 ? 10.299 -6.342 -12.575 1.00 87.06 85 ILE A CA 1
ATOM 646 C C . ILE A 1 85 ? 11.301 -6.786 -11.511 1.00 87.06 85 ILE A C 1
ATOM 648 O O . ILE A 1 85 ? 11.681 -5.984 -10.659 1.00 87.06 85 ILE A O 1
ATOM 652 N N . ASP A 1 86 ? 11.699 -8.054 -11.548 1.00 85.25 86 ASP A N 1
ATOM 653 C CA . ASP A 1 86 ? 12.601 -8.707 -10.588 1.00 85.25 86 ASP A CA 1
ATOM 654 C C . ASP A 1 86 ? 13.768 -9.459 -11.258 1.00 85.25 86 ASP A C 1
ATOM 656 O O . ASP A 1 86 ? 14.638 -10.006 -10.583 1.00 85.25 86 ASP A O 1
ATOM 660 N N . ASP A 1 87 ? 13.837 -9.435 -12.591 1.00 79.94 87 ASP A N 1
ATOM 661 C CA . ASP A 1 87 ? 14.832 -10.161 -13.389 1.00 79.94 87 ASP A CA 1
ATOM 662 C C . ASP A 1 87 ? 16.254 -9.565 -13.315 1.00 79.94 87 ASP A C 1
ATOM 664 O O . ASP A 1 87 ? 17.221 -10.165 -13.797 1.00 79.94 87 ASP A O 1
ATOM 668 N N . GLY A 1 88 ? 16.40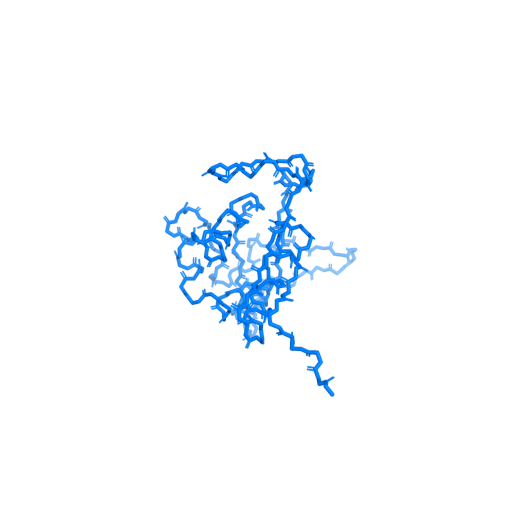1 -8.387 -12.698 1.00 76.19 88 GLY A N 1
ATOM 669 C CA . GLY A 1 88 ? 17.666 -7.658 -12.601 1.00 76.19 88 GLY A CA 1
ATOM 670 C C . GLY A 1 88 ? 18.204 -7.176 -13.955 1.00 76.19 88 GLY A C 1
ATOM 671 O O . GLY A 1 88 ? 19.359 -6.742 -14.030 1.00 76.19 88 GLY A O 1
ATOM 672 N N . ASP A 1 89 ? 17.400 -7.243 -15.022 1.00 76.56 89 ASP A N 1
ATOM 673 C CA . ASP A 1 89 ? 17.781 -6.829 -16.368 1.00 76.56 89 ASP A CA 1
ATOM 674 C C . ASP A 1 89 ? 17.683 -5.304 -16.516 1.00 76.56 89 ASP A C 1
ATOM 676 O O . ASP A 1 89 ? 16.671 -4.721 -16.917 1.00 76.56 89 ASP A O 1
ATOM 680 N N . LEU A 1 90 ? 18.799 -4.634 -16.228 1.00 74.81 90 LEU A N 1
ATOM 681 C CA . LEU A 1 90 ? 18.919 -3.184 -16.376 1.00 74.81 90 LEU A CA 1
ATOM 682 C C . LEU A 1 90 ? 18.843 -2.695 -17.830 1.00 74.81 90 LEU A C 1
ATOM 684 O O . LEU A 1 90 ? 18.795 -1.481 -18.045 1.00 74.81 90 LEU A O 1
ATOM 688 N N . SER A 1 91 ? 18.833 -3.574 -18.840 1.00 78.12 91 SER A N 1
ATOM 689 C CA . SER A 1 91 ? 18.742 -3.148 -20.244 1.00 78.12 91 SER A CA 1
ATOM 690 C C . SER A 1 91 ? 17.446 -2.381 -20.534 1.00 78.12 91 SER A C 1
ATOM 692 O O . SER A 1 91 ? 17.440 -1.469 -21.366 1.00 78.12 91 SER A O 1
ATOM 694 N N . ARG A 1 92 ? 16.381 -2.681 -19.776 1.00 75.50 92 ARG A N 1
ATOM 695 C CA . ARG A 1 92 ? 15.057 -2.046 -19.865 1.00 75.50 92 ARG A CA 1
ATOM 696 C C . ARG A 1 92 ? 14.975 -0.695 -19.156 1.00 75.50 92 ARG A C 1
ATOM 698 O O . ARG A 1 92 ? 13.994 0.025 -19.327 1.00 75.50 92 ARG A O 1
ATOM 705 N N . ILE A 1 93 ? 15.992 -0.328 -18.375 1.00 79.12 93 ILE A N 1
ATOM 706 C CA . ILE A 1 93 ? 16.008 0.892 -17.567 1.00 79.12 93 ILE A CA 1
ATOM 707 C C . ILE A 1 93 ? 17.022 1.875 -18.155 1.00 79.12 93 ILE A C 1
ATOM 709 O O . ILE A 1 93 ? 18.226 1.627 -18.187 1.00 79.12 93 ILE A O 1
ATOM 713 N N . TYR A 1 94 ? 16.540 3.038 -18.596 1.00 85.12 94 TYR A N 1
ATOM 714 C CA . TYR A 1 94 ? 17.391 4.148 -19.016 1.00 85.12 94 TYR A CA 1
ATOM 715 C C . TYR A 1 94 ? 17.216 5.334 -18.072 1.00 85.12 94 TYR A C 1
ATOM 717 O O . TYR A 1 94 ? 16.164 5.968 -18.039 1.00 85.12 94 TYR A O 1
ATOM 725 N N . VAL A 1 95 ? 18.272 5.654 -17.325 1.00 87.19 95 VAL A N 1
ATOM 726 C CA . VAL A 1 95 ? 18.324 6.838 -16.462 1.00 87.19 95 VAL A CA 1
ATOM 727 C C . VAL A 1 95 ? 19.560 7.645 -16.826 1.00 87.19 95 VAL A C 1
ATOM 729 O O . VAL A 1 95 ? 20.672 7.114 -16.865 1.00 87.19 95 VAL A O 1
ATOM 732 N N . ARG A 1 96 ? 19.365 8.940 -17.081 1.00 91.81 96 ARG A N 1
ATOM 733 C CA . ARG A 1 96 ? 20.441 9.896 -17.335 1.00 91.81 96 ARG A CA 1
ATOM 734 C C . ARG A 1 96 ? 20.187 11.185 -16.562 1.00 91.81 96 ARG A C 1
ATOM 736 O O . ARG A 1 96 ? 19.177 11.849 -16.766 1.00 91.81 96 ARG A O 1
ATOM 743 N N . LEU A 1 97 ? 21.128 11.540 -15.697 1.00 90.88 97 LEU A N 1
ATOM 744 C CA . LEU A 1 97 ? 21.146 12.758 -14.894 1.00 90.88 97 LEU A CA 1
ATOM 745 C C . LEU A 1 97 ? 22.292 13.639 -15.406 1.00 90.88 97 LEU A C 1
ATOM 747 O O . LEU A 1 97 ? 23.451 13.506 -15.004 1.00 90.88 97 LEU A O 1
ATOM 751 N N . GLY A 1 98 ? 21.980 14.498 -16.379 1.00 91.88 98 GLY A N 1
ATOM 752 C CA . GLY A 1 98 ? 22.974 15.302 -17.092 1.00 91.88 98 GLY A CA 1
ATOM 753 C C . GLY A 1 98 ? 23.996 14.429 -17.831 1.00 91.88 98 GLY A C 1
ATOM 754 O O . GLY A 1 98 ? 23.660 13.706 -18.775 1.00 91.88 98 GLY A O 1
ATOM 755 N N . ARG A 1 99 ? 25.264 14.490 -17.410 1.00 92.31 99 ARG A N 1
ATOM 756 C CA . ARG A 1 99 ? 26.344 13.665 -17.985 1.00 92.31 99 ARG A CA 1
ATOM 757 C C . ARG A 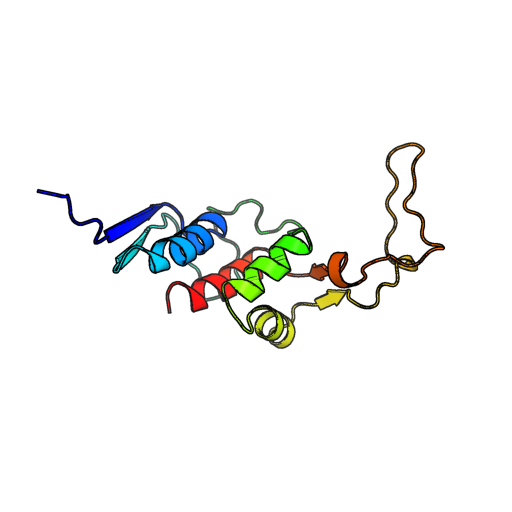1 99 ? 26.432 12.254 -17.402 1.00 92.31 99 ARG A C 1
ATOM 759 O O . ARG A 1 99 ? 27.144 11.429 -17.960 1.00 92.31 99 ARG A O 1
ATOM 766 N N . TYR A 1 100 ? 25.738 11.978 -16.302 1.00 91.00 100 TYR A N 1
ATOM 767 C CA . TYR A 1 100 ? 25.805 10.687 -15.627 1.00 91.00 100 TYR A CA 1
ATOM 768 C C . TYR A 1 100 ? 24.681 9.782 -16.126 1.00 91.00 100 TYR A C 1
ATOM 770 O O . TYR A 1 100 ? 23.511 10.150 -16.053 1.00 91.00 100 TYR A O 1
ATOM 778 N N . GLY A 1 101 ? 25.033 8.614 -16.657 1.00 88.50 101 GLY A N 1
ATOM 779 C CA . GLY A 1 101 ? 24.083 7.574 -17.049 1.00 88.50 101 GLY A CA 1
ATOM 780 C C . GLY A 1 101 ? 24.153 6.390 -16.094 1.00 88.50 101 GLY A C 1
ATOM 781 O O . GLY A 1 101 ? 25.228 6.074 -15.585 1.00 88.50 101 GLY A O 1
ATOM 782 N N . LEU A 1 102 ? 23.021 5.723 -15.873 1.00 86.06 102 LEU A N 1
ATOM 783 C CA . LEU A 1 102 ? 23.003 4.435 -15.185 1.00 86.06 102 LEU A CA 1
ATOM 784 C C . LEU A 1 102 ? 23.853 3.426 -15.969 1.00 86.06 102 LEU A C 1
ATOM 786 O O . LEU A 1 102 ? 23.692 3.277 -17.184 1.00 86.06 102 LEU A O 1
ATOM 790 N N . ASN A 1 103 ? 24.762 2.735 -15.279 1.00 82.12 103 ASN A N 1
ATOM 791 C CA . ASN A 1 103 ? 25.540 1.664 -15.889 1.00 82.12 103 ASN A CA 1
ATOM 792 C C . ASN A 1 103 ? 24.617 0.465 -16.153 1.00 82.12 103 ASN A C 1
ATOM 794 O O . ASN A 1 103 ? 24.079 -0.117 -15.219 1.00 82.12 103 ASN A O 1
ATOM 798 N N . ARG A 1 104 ? 24.448 0.107 -17.429 1.00 80.69 104 ARG A N 1
ATOM 799 C CA . ARG A 1 104 ? 23.604 -1.019 -17.875 1.00 80.69 104 ARG A CA 1
ATOM 800 C C . ARG A 1 104 ? 24.402 -2.272 -18.243 1.00 80.69 104 ARG A C 1
ATOM 802 O O . ARG A 1 104 ? 23.830 -3.259 -18.679 1.00 80.69 104 ARG A O 1
ATOM 809 N N . THR A 1 105 ? 25.728 -2.204 -18.141 1.00 77.00 105 THR A N 1
ATOM 810 C CA . THR A 1 105 ? 26.647 -3.292 -18.521 1.00 77.00 105 THR A CA 1
ATOM 811 C C . THR A 1 105 ? 27.025 -4.190 -17.350 1.00 77.00 105 THR A C 1
ATOM 813 O O . THR A 1 105 ? 27.528 -5.288 -17.564 1.00 77.00 105 THR A O 1
ATOM 816 N N . GLN A 1 106 ? 26.785 -3.738 -16.118 1.00 72.38 106 GLN A N 1
ATOM 817 C CA . GLN A 1 106 ? 27.038 -4.514 -14.910 1.00 72.38 106 GLN A CA 1
ATOM 818 C C . GLN A 1 106 ? 25.729 -4.896 -14.224 1.00 72.38 106 GLN A C 1
ATOM 820 O O . GLN A 1 106 ? 24.735 -4.177 -14.311 1.00 72.38 106 GLN A O 1
ATOM 825 N N . ARG A 1 107 ? 25.743 -6.046 -13.543 1.00 69.50 107 ARG A N 1
ATOM 826 C CA . ARG A 1 107 ? 24.630 -6.488 -12.700 1.00 69.50 107 ARG A CA 1
ATOM 827 C C . ARG A 1 107 ? 24.634 -5.717 -11.389 1.00 69.50 107 ARG A C 1
ATOM 829 O O . ARG A 1 107 ? 25.686 -5.313 -10.896 1.00 69.50 107 ARG A O 1
ATOM 836 N N . VAL A 1 108 ? 23.452 -5.548 -10.815 1.00 72.56 108 VAL A N 1
ATOM 837 C CA . VAL A 1 108 ? 23.312 -4.942 -9.491 1.00 72.56 108 VAL A CA 1
ATOM 838 C C . VAL A 1 108 ? 23.744 -5.942 -8.434 1.00 72.56 108 VAL A C 1
ATOM 840 O O . VAL A 1 108 ? 23.421 -7.123 -8.535 1.00 72.56 108 VAL A O 1
ATOM 843 N N . ALA A 1 109 ? 24.509 -5.461 -7.452 1.00 78.75 109 ALA A N 1
ATOM 844 C CA . ALA A 1 109 ? 25.059 -6.293 -6.384 1.00 78.75 109 ALA A CA 1
ATOM 845 C C . ALA A 1 109 ? 23.959 -6.999 -5.577 1.00 78.75 109 ALA A C 1
ATOM 847 O O . ALA A 1 109 ? 24.125 -8.152 -5.196 1.00 78.75 109 ALA A O 1
ATOM 848 N N . ASP A 1 110 ? 22.833 -6.313 -5.377 1.00 80.81 110 ASP A N 1
ATOM 849 C CA . ASP A 1 110 ? 21.615 -6.864 -4.795 1.00 80.81 110 ASP A CA 1
ATOM 850 C C . ASP A 1 110 ? 20.431 -6.661 -5.760 1.00 80.81 110 ASP A C 1
ATOM 852 O O . ASP A 1 110 ? 19.860 -5.567 -5.819 1.00 80.81 110 ASP A O 1
ATOM 856 N N . PRO A 1 111 ? 20.053 -7.684 -6.544 1.00 76.06 111 PRO A N 1
ATOM 857 C CA . PRO A 1 111 ? 18.876 -7.625 -7.406 1.00 76.06 111 PRO A CA 1
ATOM 858 C C . PRO A 1 111 ? 17.572 -7.374 -6.634 1.00 76.06 111 PRO A C 1
ATOM 860 O O . PRO A 1 111 ? 16.688 -6.692 -7.151 1.00 76.06 111 PRO A O 1
ATOM 863 N N . ALA A 1 112 ? 17.466 -7.839 -5.382 1.00 78.88 112 ALA A N 1
ATOM 864 C CA . ALA A 1 112 ? 16.279 -7.633 -4.553 1.00 78.88 112 ALA A CA 1
ATOM 865 C C . ALA A 1 112 ? 16.082 -6.149 -4.190 1.00 78.88 112 ALA A C 1
ATOM 867 O O . ALA A 1 112 ? 14.951 -5.686 -4.019 1.00 78.88 112 ALA A O 1
ATOM 868 N N . ALA A 1 113 ? 17.167 -5.368 -4.150 1.00 79.88 113 ALA A N 1
ATOM 869 C CA . ALA A 1 113 ? 17.115 -3.919 -3.963 1.00 79.88 113 ALA A CA 1
ATOM 870 C C . ALA A 1 113 ? 16.550 -3.161 -5.178 1.00 79.88 113 ALA A C 1
ATOM 872 O O . ALA A 1 113 ? 16.258 -1.967 -5.067 1.00 79.88 113 ALA A O 1
ATOM 873 N N . LEU A 1 114 ? 16.360 -3.819 -6.324 1.00 80.38 114 LEU A N 1
ATOM 874 C CA . LEU A 1 114 ? 15.802 -3.222 -7.540 1.00 80.38 114 LEU A CA 1
ATOM 875 C C . LEU A 1 114 ? 14.497 -3.857 -8.013 1.00 80.38 114 LEU A C 1
ATOM 877 O O . LEU A 1 114 ? 14.045 -3.533 -9.109 1.00 80.38 114 LEU A O 1
ATOM 881 N N . VAL A 1 115 ? 13.863 -4.695 -7.194 1.00 87.31 115 VAL A N 1
ATOM 882 C CA . VAL A 1 115 ? 12.534 -5.212 -7.522 1.00 87.31 115 VAL A CA 1
ATOM 883 C C . VAL A 1 115 ? 11.535 -4.057 -7.574 1.00 87.31 115 VAL A C 1
ATOM 885 O O . VAL A 1 115 ? 11.325 -3.347 -6.585 1.00 87.31 115 VAL A O 1
ATOM 888 N N . VAL A 1 116 ? 10.901 -3.875 -8.731 1.00 86.44 116 VAL A N 1
ATOM 889 C CA . VAL A 1 116 ? 9.895 -2.832 -8.953 1.00 86.44 116 VAL A CA 1
ATOM 890 C C . VAL A 1 116 ? 8.530 -3.479 -9.117 1.00 86.44 116 VAL A C 1
ATOM 892 O O . VAL A 1 116 ? 8.286 -4.163 -10.107 1.00 86.44 116 VAL A O 1
ATOM 895 N N . HIS A 1 117 ? 7.616 -3.201 -8.188 1.00 90.75 117 HIS A N 1
ATOM 896 C CA . HIS A 1 117 ? 6.203 -3.519 -8.375 1.00 90.75 117 HIS A CA 1
ATOM 897 C C . HIS A 1 117 ? 5.512 -2.342 -9.063 1.00 90.75 117 HIS A C 1
ATOM 899 O O . HIS A 1 117 ? 5.594 -1.189 -8.626 1.00 90.75 117 HIS A O 1
ATOM 905 N N . LEU A 1 118 ? 4.833 -2.639 -10.162 1.00 89.81 118 LEU A N 1
ATOM 906 C CA . LEU A 1 118 ? 4.088 -1.691 -10.968 1.00 89.81 118 LEU A CA 1
ATOM 907 C C . LEU A 1 118 ? 2.609 -1.818 -10.622 1.00 89.81 118 LEU A C 1
ATOM 909 O O . LEU A 1 118 ? 1.912 -2.729 -11.070 1.00 89.81 118 LEU A O 1
ATOM 913 N N . ALA A 1 119 ? 2.133 -0.864 -9.831 1.00 91.12 119 ALA A N 1
ATOM 914 C CA . ALA A 1 119 ? 0.741 -0.751 -9.439 1.00 91.12 119 ALA A CA 1
ATOM 915 C C . ALA A 1 119 ? 0.299 0.713 -9.471 1.00 91.12 119 ALA A C 1
ATOM 917 O O . ALA A 1 119 ? 1.066 1.631 -9.168 1.00 91.12 119 ALA A O 1
ATOM 918 N N . SER A 1 120 ? -0.969 0.945 -9.810 1.00 91.56 120 SER A N 1
ATOM 919 C CA . SER A 1 120 ? -1.551 2.277 -9.648 1.00 91.56 120 SER A CA 1
ATOM 920 C C . SER A 1 120 ? -1.760 2.585 -8.163 1.00 91.56 120 SER A C 1
ATOM 922 O O . SER A 1 120 ? -1.975 1.690 -7.343 1.00 91.56 120 SER A O 1
ATOM 924 N N . ARG A 1 121 ? -1.747 3.870 -7.797 1.00 91.88 121 ARG A N 1
ATOM 925 C CA . ARG A 1 121 ? -2.023 4.286 -6.416 1.00 91.88 121 ARG A CA 1
ATOM 926 C C . ARG A 1 121 ? -3.411 3.829 -5.913 1.00 91.88 121 ARG A C 1
ATOM 928 O O . ARG A 1 121 ? -3.462 3.340 -4.788 1.00 91.88 121 ARG A O 1
ATOM 935 N N . PRO A 1 122 ? -4.512 3.948 -6.686 1.00 93.44 122 PRO A N 1
ATOM 936 C CA . PRO A 1 122 ? -5.823 3.441 -6.281 1.00 93.44 122 PRO A CA 1
ATOM 937 C C . PRO A 1 122 ? -5.850 1.928 -6.071 1.00 93.44 122 PRO A C 1
ATOM 939 O O . PRO A 1 122 ? -6.518 1.469 -5.152 1.00 93.44 122 PRO A O 1
ATOM 942 N N . PHE A 1 123 ? -5.111 1.172 -6.889 1.00 93.94 123 PHE A N 1
ATOM 943 C CA . PHE A 1 123 ? -4.965 -0.274 -6.729 1.00 93.94 123 PHE A CA 1
ATOM 944 C C . PHE A 1 123 ? -4.275 -0.609 -5.408 1.00 93.94 123 PHE A C 1
ATOM 946 O O . PHE A 1 123 ? -4.853 -1.283 -4.560 1.00 93.94 123 PHE A O 1
ATOM 953 N N . LEU A 1 124 ? -3.098 -0.029 -5.175 1.00 93.69 124 LEU A N 1
ATOM 954 C CA . LEU A 1 124 ? -2.331 -0.251 -3.952 1.00 93.69 124 LEU A CA 1
ATOM 955 C C . LEU A 1 124 ? -3.118 0.109 -2.679 1.00 93.69 124 LEU A C 1
ATOM 957 O O . LEU A 1 124 ? -3.163 -0.663 -1.724 1.00 93.69 124 LEU A O 1
ATOM 961 N N . GLU A 1 125 ? -3.760 1.280 -2.672 1.00 94.06 125 GLU A N 1
ATOM 962 C CA . GLU A 1 125 ? -4.547 1.749 -1.528 1.00 94.06 125 GLU A CA 1
ATOM 963 C C . GLU A 1 125 ? -5.775 0.868 -1.266 1.00 94.06 125 GLU A C 1
ATOM 965 O O . GLU A 1 125 ? -6.109 0.614 -0.109 1.00 94.06 125 GLU A O 1
ATOM 970 N N . PHE A 1 126 ? -6.435 0.378 -2.321 1.00 94.94 126 PHE A N 1
ATOM 971 C CA . PHE A 1 126 ? -7.584 -0.517 -2.202 1.00 94.94 126 PHE A CA 1
ATOM 972 C C . PHE A 1 126 ? -7.221 -1.826 -1.493 1.00 94.94 126 PHE A C 1
ATOM 974 O O . PHE A 1 126 ? -7.901 -2.193 -0.531 1.00 94.94 126 PHE A O 1
ATOM 981 N N . HIS A 1 127 ? -6.136 -2.487 -1.911 1.00 96.19 127 HIS A N 1
ATOM 982 C CA . HIS A 1 127 ? -5.675 -3.722 -1.267 1.00 96.19 127 HIS A CA 1
ATOM 983 C C . HIS A 1 127 ? -5.235 -3.480 0.179 1.00 96.19 127 HIS A C 1
ATOM 985 O O . HIS A 1 127 ? -5.632 -4.227 1.073 1.00 96.19 127 HIS A O 1
ATOM 991 N N . LEU A 1 128 ? -4.500 -2.396 0.455 1.00 95.56 128 LEU A N 1
ATOM 992 C CA . LEU A 1 128 ? -4.110 -2.075 1.834 1.00 95.56 128 LEU A CA 1
ATOM 993 C C . LEU A 1 128 ? -5.313 -1.826 2.733 1.00 95.56 128 LEU A C 1
ATOM 995 O O . LEU A 1 128 ? -5.362 -2.319 3.859 1.00 95.56 128 LEU A O 1
ATOM 999 N N . ARG A 1 129 ? -6.310 -1.091 2.240 1.00 95.31 129 ARG A N 1
ATOM 1000 C CA . ARG A 1 129 ? -7.510 -0.805 3.020 1.00 95.31 129 ARG A CA 1
ATOM 1001 C C . ARG A 1 129 ? -8.260 -2.080 3.400 1.00 95.31 129 ARG A C 1
ATOM 1003 O O . ARG A 1 129 ? -8.686 -2.171 4.544 1.00 95.31 129 ARG A O 1
ATOM 1010 N N . ARG A 1 130 ? -8.366 -3.062 2.495 1.00 94.88 130 ARG A N 1
ATOM 1011 C CA . ARG A 1 130 ? -8.988 -4.369 2.786 1.00 94.88 130 ARG A CA 1
ATOM 1012 C C . ARG A 1 130 ? -8.291 -5.128 3.918 1.00 94.88 130 ARG A C 1
ATOM 1014 O O . ARG A 1 130 ? -8.944 -5.906 4.600 1.00 94.88 130 ARG A O 1
ATOM 1021 N N . ARG A 1 131 ? -6.989 -4.907 4.122 1.00 94.31 131 ARG A N 1
ATOM 1022 C CA . ARG A 1 131 ? -6.222 -5.536 5.210 1.00 94.31 131 ARG A CA 1
ATOM 1023 C C . ARG A 1 131 ? -6.258 -4.748 6.519 1.00 94.31 131 ARG A C 1
ATOM 1025 O O . ARG A 1 131 ? -6.189 -5.348 7.584 1.00 94.31 131 ARG A O 1
ATOM 1032 N N . VAL A 1 132 ? -6.342 -3.418 6.452 1.00 93.88 132 VAL A N 1
ATOM 1033 C CA . VAL A 1 132 ? -6.343 -2.539 7.640 1.00 93.88 132 VAL A CA 1
ATOM 1034 C C . VAL A 1 132 ? -7.733 -2.401 8.263 1.00 93.88 132 VAL A C 1
ATOM 1036 O O . VAL A 1 132 ? -7.852 -2.331 9.483 1.00 93.88 132 VAL A O 1
ATOM 1039 N N . ALA A 1 133 ? -8.775 -2.333 7.438 1.00 82.31 133 ALA A N 1
ATOM 1040 C CA . ALA A 1 133 ? -10.161 -2.170 7.864 1.00 82.31 133 ALA A CA 1
ATOM 1041 C C . ALA A 1 133 ? -11.049 -3.195 7.131 1.00 82.31 133 ALA A C 1
ATOM 1043 O O . ALA A 1 133 ? -11.759 -2.805 6.197 1.00 82.31 133 ALA A O 1
ATOM 1044 N N . PRO A 1 134 ? -10.929 -4.490 7.486 1.00 62.41 134 PRO A N 1
ATOM 1045 C CA . PRO A 1 134 ? -11.736 -5.560 6.906 1.00 62.41 134 PRO A CA 1
ATOM 1046 C C . PRO A 1 134 ? -13.228 -5.435 7.245 1.00 62.41 134 PRO A C 1
ATOM 1048 O O . PRO A 1 134 ? -13.563 -4.863 8.310 1.00 62.41 134 PRO A O 1
#

pLDDT: mean 88.91, std 9.62, range [42.94, 97.94]

Organism: NCBI:txid1858794

Foldseek 3Di:
DPDPQQEAEFEALAPVSLVVLLVCVVPHVYYHYDYPWDDDLALDDDPVCPCLPPWDWDFLVVVVVVCVSPPCLLVVLVVVPKDKDQPQQCVPPWDDDDPDTDDRPDGDPDSSRVITIGDGSSHSSNSSCVVRPD

Secondary structure (DSSP, 8-state):
------EEEEE--SHHHHHHHHHHTTT-SEEEEE-SSPPPSSS---TT-GGGGS-----HHHHHHHHHHSTTHHHHHHHTT-EEE-S--GGG---EETTEE---SS--S-GGGG-EEE--HHHHHHHHHHHH--

Sequence (134 aa):
MTESHQHAVVLGAGMAGLLAARALSESYPRVTLVERDTLPTGPMHRRGIPQGRHLHSMLSRGWQVLEELFPGFLDELVADGAQVIDDGDLSRIYVRLGRYGLNRTQRVADPAALVVHLASRPFLEFHLRRRVAP